Protein AF-A0A7X6VTI4-F1 (afdb_monomer)

pLDDT: mean 94.66, std 5.29, range [61.41, 98.19]

Secondary structure (DSSP, 8-state):
-EEEEEEEEEEEEEEEETTEEEEEEE-TTS-EEEEEEEGGGGGGGGG--TT-EEEEEEEEEEEEEEETTEEEEEEEEEEEEEEE--

Nearest PDB structures (foldseek):
  2dud-assembly1_B  TM=8.292E-01  e=1.901E-04  Homo sapiens
  2dud-assembly1_A  TM=8.348E-01  e=4.055E-04  Homo sapiens
  4dam-assembly1_B  TM=7.145E-01  e=2.118E-04  Streptomyces coelicolor
  6cqo-assembly3_D  TM=7.786E-01  e=8.192E-04  Saccharomyces cerevisiae S288C
  2fxq-assembly1_A-2  TM=6.680E-01  e=7.130E-03  Thermus aquaticus

Radius of gyration: 13.14 Å; Cα contacts (8 Å, |Δi|>4): 203; chains: 1; bounding box: 36×25×32 Å

Structure (mmCIF, N/CA/C/O backbone):
data_AF-A0A7X6VTI4-F1
#
_entry.id   AF-A0A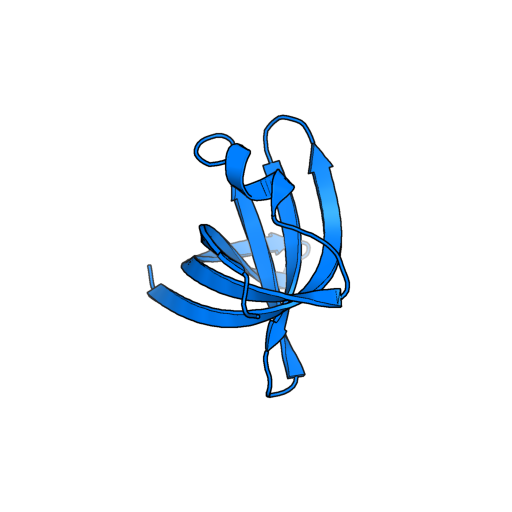7X6VTI4-F1
#
loop_
_atom_site.group_PDB
_atom_site.id
_atom_site.type_symbol
_atom_site.label_atom_id
_atom_site.label_alt_id
_atom_site.label_comp_id
_atom_site.label_asym_id
_atom_site.label_entity_id
_atom_site.label_seq_id
_atom_site.pdbx_PDB_ins_code
_atom_site.Cartn_x
_atom_site.Cartn_y
_atom_site.Cartn_z
_atom_site.occupancy
_atom_site.B_iso_or_equiv
_atom_site.auth_seq_id
_atom_site.auth_comp_id
_atom_site.auth_asym_id
_atom_site.auth_atom_id
_atom_site.pdbx_PDB_model_num
ATOM 1 N N . MET A 1 1 ? 3.005 -15.819 -5.344 1.00 68.25 1 MET A N 1
ATOM 2 C CA . MET A 1 1 ? 2.120 -14.762 -4.821 1.00 68.25 1 MET A CA 1
ATOM 3 C C . MET A 1 1 ? 1.897 -15.080 -3.360 1.00 68.25 1 MET A C 1
ATOM 5 O O . MET A 1 1 ? 1.448 -16.183 -3.072 1.00 68.25 1 MET A O 1
ATOM 9 N N . ILE A 1 2 ? 2.352 -14.205 -2.466 1.00 88.12 2 ILE A N 1
ATOM 10 C CA . ILE A 1 2 ? 2.269 -14.417 -1.016 1.00 88.12 2 ILE A CA 1
ATOM 11 C C . ILE A 1 2 ? 1.130 -13.541 -0.517 1.00 88.12 2 ILE A C 1
ATOM 13 O O . ILE A 1 2 ? 1.191 -12.330 -0.710 1.00 88.12 2 ILE A O 1
ATOM 17 N N . ASN A 1 3 ? 0.106 -14.151 0.075 1.00 92.69 3 ASN A N 1
ATOM 18 C CA . ASN A 1 3 ? -0.976 -13.412 0.715 1.00 92.69 3 ASN A CA 1
ATOM 19 C C . ASN A 1 3 ? -0.523 -12.972 2.103 1.00 92.69 3 ASN A C 1
ATOM 21 O O . ASN A 1 3 ? 0.142 -13.736 2.804 1.00 92.69 3 ASN A O 1
ATOM 25 N N . VAL A 1 4 ? -0.891 -11.758 2.485 1.00 93.12 4 VAL A N 1
ATOM 26 C CA . VAL A 1 4 ? -0.547 -11.177 3.780 1.00 93.12 4 VAL A CA 1
ATOM 27 C C . VAL A 1 4 ? -1.776 -10.567 4.434 1.00 93.12 4 VAL A C 1
ATOM 29 O O . VAL A 1 4 ? -2.681 -10.085 3.752 1.00 93.12 4 VAL A O 1
ATOM 32 N N . ASP A 1 5 ? -1.769 -10.609 5.759 1.00 95.62 5 ASP A N 1
ATOM 33 C CA . ASP A 1 5 ? -2.731 -9.988 6.659 1.00 95.62 5 ASP A CA 1
ATOM 34 C C . ASP A 1 5 ? -1.914 -9.415 7.816 1.00 95.62 5 ASP A C 1
ATOM 36 O O . ASP A 1 5 ? -1.290 -10.178 8.557 1.00 95.62 5 ASP A O 1
ATOM 40 N N . ILE A 1 6 ? -1.779 -8.090 7.873 1.00 94.88 6 ILE A N 1
ATOM 41 C CA . ILE A 1 6 ? -0.867 -7.429 8.812 1.00 94.88 6 ILE A CA 1
ATOM 42 C C . ILE A 1 6 ? -1.512 -6.206 9.451 1.00 94.88 6 ILE A C 1
ATOM 44 O O . ILE A 1 6 ? -2.240 -5.460 8.796 1.00 94.88 6 ILE A O 1
ATOM 48 N N . LYS A 1 7 ? -1.150 -5.955 10.710 1.00 96.62 7 LYS A N 1
ATOM 49 C CA . LYS A 1 7 ? -1.337 -4.666 11.370 1.00 96.62 7 LYS A CA 1
ATOM 50 C C . LYS A 1 7 ? -0.101 -3.796 11.133 1.00 96.62 7 LYS A C 1
ATOM 52 O O . LYS A 1 7 ? 1.027 -4.250 11.332 1.00 96.62 7 LYS A O 1
ATOM 57 N N . ALA A 1 8 ? -0.294 -2.560 10.685 1.00 97.25 8 ALA A N 1
ATOM 58 C CA . ALA A 1 8 ? 0.797 -1.629 10.421 1.00 97.25 8 ALA A CA 1
ATOM 59 C C . ALA A 1 8 ? 0.351 -0.169 10.553 1.00 97.25 8 ALA A C 1
ATOM 61 O O . ALA A 1 8 ? -0.830 0.157 10.450 1.00 97.25 8 ALA A O 1
ATOM 62 N N . ARG A 1 9 ? 1.317 0.729 10.738 1.00 97.69 9 ARG A N 1
ATOM 63 C CA . ARG A 1 9 ? 1.108 2.177 10.722 1.00 97.69 9 ARG A CA 1
ATOM 64 C C . ARG A 1 9 ? 1.447 2.737 9.348 1.00 97.69 9 ARG A C 1
ATOM 66 O O . ARG A 1 9 ? 2.520 2.454 8.824 1.00 97.69 9 ARG A O 1
ATOM 73 N N . ILE A 1 10 ? 0.593 3.576 8.774 1.00 97.88 10 ILE A N 1
ATOM 74 C CA . ILE A 1 10 ? 0.911 4.298 7.536 1.00 97.88 10 ILE A CA 1
ATOM 75 C C . ILE A 1 10 ? 1.994 5.327 7.858 1.00 97.88 10 ILE A C 1
ATOM 77 O O . ILE A 1 10 ? 1.763 6.271 8.610 1.00 97.88 10 ILE A O 1
ATOM 81 N N . LYS A 1 11 ? 3.191 5.134 7.310 1.00 98.00 11 LYS A N 1
ATOM 82 C CA . LYS A 1 11 ? 4.350 5.987 7.574 1.00 98.00 11 LYS A CA 1
ATOM 83 C C . LYS A 1 11 ? 4.334 7.237 6.698 1.00 98.00 11 LYS A C 1
ATOM 85 O O . LYS A 1 11 ? 4.497 8.332 7.221 1.00 98.00 11 LYS A O 1
ATOM 90 N N . GLU A 1 12 ? 4.137 7.060 5.395 1.00 97.94 12 GLU A N 1
ATOM 91 C CA . GLU A 1 12 ? 4.133 8.147 4.410 1.00 97.94 12 GLU A CA 1
ATOM 92 C C . GLU A 1 12 ? 3.276 7.794 3.190 1.00 97.94 12 GLU A C 1
ATOM 94 O O . GLU A 1 12 ? 3.173 6.625 2.801 1.00 97.94 12 GLU A O 1
ATOM 99 N N . ILE A 1 13 ? 2.687 8.811 2.561 1.00 98.19 13 ILE A N 1
ATOM 100 C CA . ILE A 1 13 ? 1.996 8.697 1.275 1.00 98.19 13 ILE A CA 1
ATOM 101 C C . ILE A 1 13 ? 2.946 9.184 0.183 1.00 98.19 13 ILE A C 1
ATOM 103 O O . IL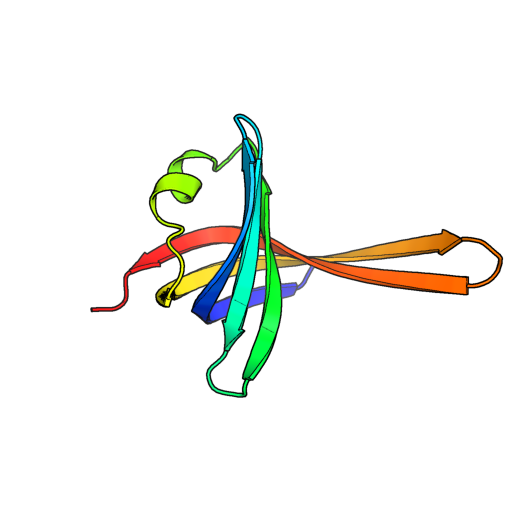E A 1 13 ? 3.153 10.380 -0.009 1.00 98.19 13 ILE A O 1
ATOM 107 N N . SER A 1 14 ? 3.513 8.248 -0.574 1.00 97.25 14 SER A N 1
ATOM 108 C CA . SER A 1 14 ? 4.457 8.569 -1.646 1.00 97.25 14 SER A CA 1
ATOM 109 C C . SER A 1 14 ? 3.761 9.125 -2.895 1.00 97.25 14 SER A C 1
ATOM 111 O O . SER A 1 14 ? 4.347 9.919 -3.629 1.00 97.25 14 SER A O 1
ATOM 113 N N . PHE A 1 15 ? 2.528 8.688 -3.179 1.00 96.88 15 PHE A N 1
ATOM 114 C CA . PHE A 1 15 ? 1.742 9.152 -4.325 1.00 96.88 15 PHE A CA 1
ATOM 115 C C . PHE A 1 15 ? 0.242 8.903 -4.128 1.00 96.88 15 PHE A C 1
ATOM 117 O O . PHE A 1 15 ? -0.171 7.814 -3.727 1.00 96.88 15 PHE A O 1
ATOM 124 N N . LEU A 1 16 ? -0.580 9.877 -4.518 1.00 96.62 16 LEU A N 1
ATOM 125 C CA . LEU A 1 16 ? -2.030 9.741 -4.614 1.00 96.62 16 LEU A CA 1
ATOM 126 C C . LEU A 1 16 ? -2.504 10.321 -5.949 1.00 96.62 16 LEU A C 1
ATOM 128 O O . LEU A 1 16 ? -2.345 11.512 -6.202 1.00 96.62 16 LEU A O 1
ATOM 132 N N . GLY A 1 17 ? -3.086 9.478 -6.796 1.00 94.88 17 GLY A N 1
ATOM 133 C CA . GLY A 1 17 ? -3.695 9.898 -8.054 1.00 94.88 17 GLY A CA 1
ATOM 134 C C . GLY A 1 17 ? -4.914 9.054 -8.403 1.00 94.88 17 GLY A C 1
ATOM 135 O O . GLY A 1 17 ? -5.247 8.105 -7.700 1.00 94.88 17 GLY A O 1
ATOM 136 N N . ASP A 1 18 ? -5.553 9.366 -9.528 1.00 94.00 18 ASP A N 1
ATOM 137 C CA . ASP A 1 18 ? -6.881 8.831 -9.870 1.00 94.00 18 ASP A CA 1
ATOM 138 C C . ASP A 1 18 ? -6.939 7.305 -10.050 1.00 94.00 18 ASP A C 1
ATOM 140 O O . ASP A 1 18 ? -7.991 6.692 -9.894 1.00 94.00 18 ASP A O 1
ATOM 144 N N . ASN A 1 19 ? -5.819 6.677 -10.422 1.00 96.38 19 ASN A N 1
ATOM 145 C CA . ASN A 1 19 ? -5.767 5.246 -10.746 1.00 96.38 19 ASN A CA 1
ATOM 146 C C . ASN A 1 19 ? -4.877 4.430 -9.802 1.00 96.38 19 ASN A C 1
ATOM 148 O O . ASN A 1 19 ? -4.814 3.207 -9.945 1.00 96.38 19 ASN A O 1
ATOM 152 N N . SER A 1 20 ? -4.148 5.082 -8.898 1.00 96.75 20 SER A N 1
ATOM 153 C CA . SER A 1 20 ? -3.298 4.381 -7.942 1.00 96.75 20 SER A CA 1
ATOM 154 C C . SER A 1 20 ? -2.939 5.251 -6.750 1.00 96.75 20 SER A C 1
ATOM 156 O O . SER A 1 20 ? -2.707 6.452 -6.895 1.00 96.75 20 SER A O 1
ATOM 158 N N . CYS A 1 21 ? -2.766 4.608 -5.602 1.00 97.94 21 CYS A N 1
ATOM 159 C CA . CYS A 1 21 ? -2.132 5.190 -4.428 1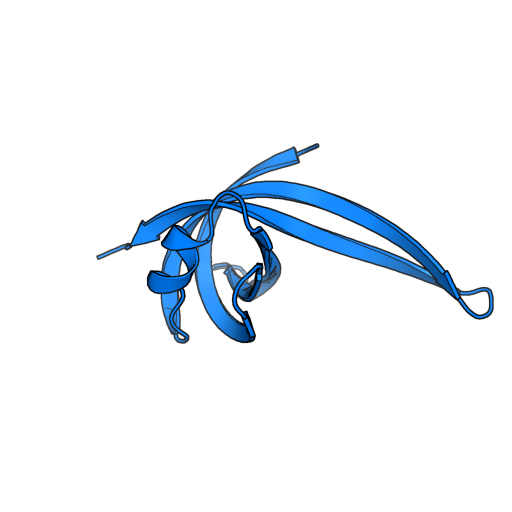.00 97.94 21 CYS A CA 1
ATOM 160 C C . CYS A 1 21 ? -0.900 4.350 -4.067 1.00 97.94 21 CYS A C 1
ATOM 162 O O . CYS A 1 21 ? -0.984 3.120 -4.044 1.00 97.94 21 CYS A O 1
ATOM 164 N N . LEU A 1 22 ? 0.243 5.000 -3.840 1.00 98.00 22 LEU A N 1
ATOM 165 C CA . LEU A 1 22 ? 1.436 4.387 -3.257 1.00 98.00 22 LEU A CA 1
ATOM 166 C C . LEU A 1 22 ? 1.689 5.006 -1.892 1.00 98.00 22 LEU A C 1
ATOM 168 O O . LEU A 1 22 ? 1.687 6.227 -1.736 1.00 98.00 22 LEU A O 1
ATOM 172 N N . PHE A 1 23 ? 1.959 4.145 -0.928 1.00 98.19 23 PHE A N 1
ATOM 173 C CA . PHE A 1 23 ? 2.250 4.537 0.438 1.00 98.19 23 PHE A CA 1
ATOM 174 C C . PHE A 1 23 ? 3.157 3.497 1.083 1.00 98.19 23 PHE A C 1
ATOM 176 O O . PHE A 1 23 ? 3.251 2.357 0.620 1.00 98.19 23 PHE A O 1
ATOM 183 N N . VAL A 1 24 ? 3.832 3.895 2.150 1.00 98.00 24 VAL A N 1
ATOM 184 C CA . VAL A 1 24 ? 4.688 3.016 2.941 1.00 98.00 24 VAL A CA 1
ATOM 185 C C . VAL A 1 24 ? 4.019 2.773 4.278 1.00 98.00 24 VAL A C 1
ATOM 187 O O . VAL A 1 24 ? 3.518 3.703 4.914 1.00 98.00 24 VAL A O 1
ATOM 190 N N . VAL A 1 25 ? 4.026 1.519 4.717 1.00 97.69 25 VAL A N 1
ATOM 191 C CA . VAL A 1 25 ? 3.607 1.145 6.068 1.00 97.69 25 VAL A CA 1
ATOM 192 C C . VAL A 1 25 ? 4.805 0.682 6.884 1.00 97.69 25 VAL A C 1
ATOM 194 O O . VAL A 1 25 ? 5.735 0.086 6.345 1.00 9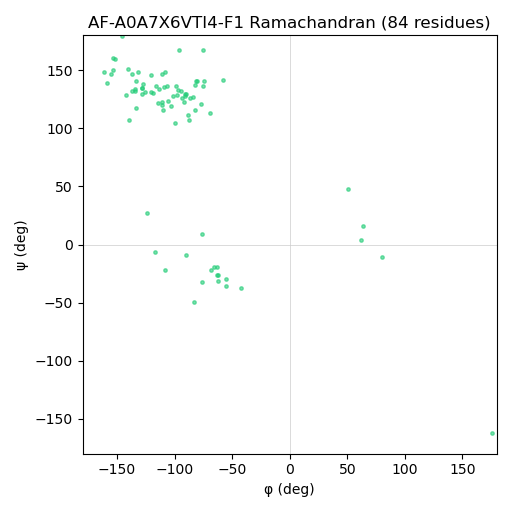7.69 25 VAL A O 1
ATOM 197 N N . GLU A 1 26 ? 4.766 0.951 8.182 1.00 97.75 26 GLU A N 1
ATOM 198 C CA . GLU A 1 26 ? 5.717 0.488 9.186 1.00 97.75 26 GLU A CA 1
ATOM 199 C C . GLU A 1 26 ? 5.014 -0.525 10.101 1.00 97.75 26 GLU A C 1
ATOM 201 O O . GLU A 1 26 ? 3.989 -0.222 10.712 1.00 97.75 26 GLU A O 1
ATOM 206 N N . THR A 1 27 ? 5.557 -1.736 10.183 1.00 95.44 27 THR A N 1
ATOM 207 C CA . THR A 1 27 ? 5.102 -2.782 11.119 1.00 95.44 27 THR A CA 1
ATOM 208 C C . THR A 1 27 ? 5.563 -2.496 12.554 1.00 95.44 27 THR A C 1
ATOM 210 O O . THR A 1 27 ? 6.447 -1.666 12.778 1.00 95.44 27 THR A O 1
ATOM 213 N N . GLU A 1 28 ? 5.021 -3.216 13.541 1.00 91.81 28 GLU A N 1
ATOM 214 C CA . GLU A 1 28 ? 5.458 -3.108 14.947 1.00 91.81 28 GLU A CA 1
ATOM 215 C C . GLU A 1 28 ? 6.968 -3.360 15.117 1.00 91.81 28 GLU A C 1
ATOM 217 O O . GLU A 1 28 ? 7.638 -2.663 15.879 1.00 91.81 28 GLU A O 1
ATOM 222 N N . GLU A 1 29 ? 7.530 -4.278 14.325 1.00 93.88 29 GLU A N 1
ATOM 223 C CA . GLU A 1 29 ? 8.964 -4.598 14.285 1.00 93.88 29 GLU A CA 1
ATOM 224 C C . GLU A 1 29 ? 9.818 -3.556 13.536 1.00 93.88 29 GLU A C 1
ATOM 226 O O . GLU A 1 29 ? 10.996 -3.792 13.277 1.00 93.88 29 GLU A O 1
ATOM 231 N N . LYS A 1 30 ? 9.250 -2.401 13.162 1.00 93.69 30 LYS A N 1
ATOM 232 C CA . LYS A 1 30 ? 9.922 -1.335 12.394 1.00 93.69 30 LYS A CA 1
ATOM 233 C C . LYS A 1 30 ? 10.358 -1.733 10.980 1.00 93.69 30 LYS A C 1
ATOM 235 O O . LYS A 1 30 ? 11.118 -1.006 10.346 1.00 93.69 30 LYS A O 1
ATOM 240 N N . ASN A 1 31 ? 9.833 -2.837 10.447 1.00 94.38 31 ASN A N 1
ATOM 241 C CA . ASN A 1 31 ? 9.979 -3.167 9.030 1.00 94.38 31 ASN A CA 1
ATOM 242 C C . ASN A 1 31 ? 9.066 -2.285 8.173 1.00 94.38 31 ASN A C 1
ATOM 244 O O . ASN A 1 31 ? 7.907 -2.065 8.536 1.00 94.38 31 ASN A O 1
ATOM 248 N N . GLU A 1 32 ? 9.570 -1.852 7.018 1.00 95.94 32 GLU A N 1
ATOM 249 C CA . GLU A 1 32 ? 8.847 -1.014 6.060 1.00 95.94 32 GLU A CA 1
ATOM 250 C C . GLU A 1 32 ? 8.420 -1.809 4.828 1.00 95.94 32 GLU A C 1
ATOM 252 O O . GLU A 1 32 ? 9.197 -2.580 4.261 1.00 95.94 32 GLU A O 1
ATOM 257 N N . LEU A 1 33 ? 7.181 -1.592 4.390 1.00 95.31 33 LEU A N 1
ATOM 258 C CA . LEU A 1 33 ? 6.622 -2.225 3.201 1.00 95.31 33 LEU A CA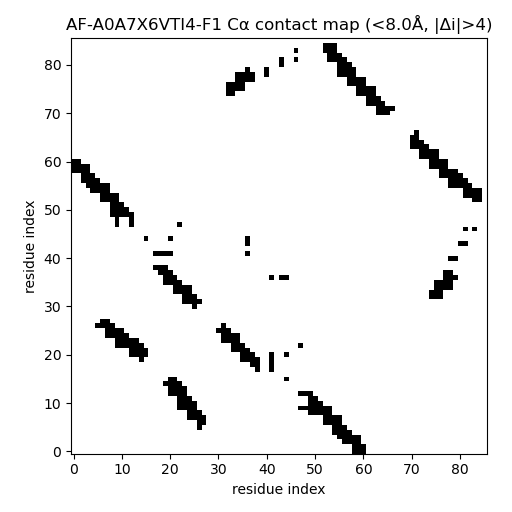 1
ATOM 259 C C . LEU A 1 33 ? 6.017 -1.175 2.277 1.00 95.31 33 LEU A C 1
ATOM 261 O O . LEU A 1 33 ? 5.185 -0.364 2.684 1.00 95.31 33 LEU A O 1
ATOM 265 N N . VAL A 1 34 ? 6.402 -1.240 1.003 1.00 96.69 34 VAL A N 1
ATOM 266 C CA . VAL A 1 34 ? 5.783 -0.436 -0.051 1.00 96.69 34 VAL A CA 1
ATOM 267 C C . VAL A 1 34 ? 4.449 -1.067 -0.414 1.00 96.69 34 VAL A C 1
ATOM 269 O O . VAL A 1 34 ? 4.396 -2.214 -0.863 1.00 96.69 34 VAL A O 1
ATOM 272 N N . CYS A 1 35 ? 3.380 -0.301 -0.254 1.00 97.62 35 CYS A N 1
ATOM 273 C CA . CYS A 1 35 ? 2.021 -0.698 -0.567 1.00 97.62 35 CYS A CA 1
ATOM 274 C C . CYS A 1 35 ? 1.524 0.036 -1.811 1.00 97.62 35 CYS A C 1
ATOM 276 O O . CYS A 1 35 ? 1.898 1.179 -2.084 1.00 97.62 35 CYS A O 1
ATOM 278 N N . THR A 1 36 ? 0.652 -0.621 -2.570 1.00 97.88 36 THR A N 1
ATOM 279 C CA . THR A 1 36 ? -0.060 0.002 -3.675 1.00 97.88 36 THR A CA 1
ATOM 280 C C . THR A 1 36 ? -1.525 -0.402 -3.685 1.00 97.88 36 THR A C 1
ATOM 282 O O . THR A 1 36 ? -1.871 -1.580 -3.595 1.00 97.88 36 THR A O 1
ATOM 285 N N . ILE A 1 37 ? -2.389 0.594 -3.832 1.00 97.88 37 ILE A N 1
ATOM 286 C CA . ILE A 1 37 ? -3.781 0.411 -4.226 1.00 97.88 37 ILE A CA 1
ATOM 287 C C . ILE A 1 37 ? -3.845 0.669 -5.724 1.00 97.88 37 ILE A C 1
ATOM 289 O O . ILE A 1 37 ? -3.350 1.687 -6.212 1.00 97.88 37 ILE A O 1
ATOM 293 N N . THR A 1 38 ? -4.436 -0.269 -6.457 1.00 96.50 38 THR A N 1
ATOM 294 C CA . THR A 1 38 ? -4.633 -0.148 -7.904 1.00 96.50 38 THR A CA 1
ATOM 295 C C . THR A 1 38 ? -6.030 0.367 -8.215 1.00 96.50 38 THR A C 1
ATOM 297 O O . THR A 1 38 ? -6.918 0.317 -7.367 1.00 96.50 38 THR A O 1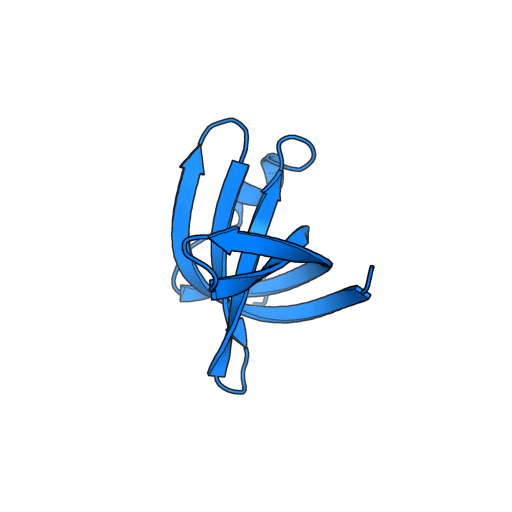
ATOM 300 N N . LYS A 1 39 ? -6.249 0.766 -9.473 1.00 96.19 39 LYS A N 1
ATOM 301 C CA . LYS A 1 39 ? -7.533 1.251 -9.997 1.00 96.19 39 LYS A CA 1
ATOM 302 C C . LYS A 1 39 ? -8.754 0.447 -9.534 1.00 96.19 39 LYS A C 1
ATOM 304 O O . LYS A 1 39 ? -9.807 1.029 -9.313 1.00 96.19 39 LYS A O 1
ATOM 309 N N . LYS A 1 40 ? -8.613 -0.877 -9.414 1.00 95.75 40 LYS A N 1
ATOM 310 C CA . LYS A 1 40 ? -9.699 -1.789 -9.037 1.00 95.75 40 LYS A CA 1
ATOM 311 C C . LYS A 1 40 ? -10.260 -1.513 -7.634 1.00 95.75 40 LYS A C 1
ATOM 313 O O . LYS A 1 40 ? -11.446 -1.740 -7.448 1.00 95.75 40 LYS A O 1
ATOM 318 N N . ASN A 1 41 ? -9.421 -1.036 -6.711 1.00 96.62 41 ASN A N 1
ATOM 319 C CA . ASN A 1 41 ? -9.751 -0.871 -5.293 1.00 96.62 41 ASN A CA 1
ATOM 320 C C . ASN A 1 41 ? -9.532 0.585 -4.823 1.00 96.62 41 ASN A C 1
ATOM 322 O O . ASN A 1 41 ? -9.172 0.826 -3.669 1.00 96.62 41 ASN A O 1
ATOM 326 N N . MET A 1 42 ? -9.634 1.576 -5.719 1.00 96.88 42 MET A N 1
ATOM 327 C CA . MET A 1 42 ? -9.269 2.970 -5.404 1.00 96.88 42 MET A CA 1
ATOM 328 C C . MET A 1 42 ? -10.124 3.615 -4.316 1.00 96.88 42 MET A C 1
ATOM 330 O O . MET A 1 42 ? -9.675 4.567 -3.683 1.00 96.88 42 MET A O 1
ATOM 334 N N . GLU A 1 43 ? -11.309 3.084 -4.036 1.00 95.88 43 GLU A N 1
ATOM 335 C CA . GLU A 1 43 ? -12.118 3.473 -2.885 1.00 95.88 43 GLU A CA 1
ATOM 336 C C . GLU A 1 43 ? -11.365 3.334 -1.551 1.00 95.88 43 GLU A C 1
ATOM 338 O O . GLU A 1 43 ? -11.593 4.139 -0.644 1.00 95.88 43 GLU A O 1
ATOM 343 N N . LEU A 1 44 ? -10.413 2.393 -1.456 1.00 96.75 44 LEU A N 1
ATOM 344 C CA . LEU A 1 44 ? -9.562 2.191 -0.280 1.00 96.75 44 LEU A CA 1
ATOM 345 C C . LEU A 1 44 ? -8.573 3.341 -0.055 1.00 96.75 44 LEU A C 1
ATOM 347 O O . LEU A 1 44 ? -8.119 3.534 1.071 1.00 96.75 44 LEU A O 1
ATOM 351 N N . ALA A 1 45 ? -8.243 4.130 -1.085 1.00 96.44 45 ALA A N 1
ATOM 352 C CA . ALA A 1 45 ? -7.287 5.233 -0.954 1.00 96.44 45 ALA A CA 1
ATOM 353 C C . ALA A 1 45 ? -7.770 6.301 0.044 1.00 96.44 45 ALA A C 1
ATOM 355 O O . ALA A 1 45 ? -6.957 6.948 0.696 1.00 96.44 45 ALA A O 1
ATOM 356 N N . ASN A 1 46 ? -9.088 6.425 0.240 1.00 94.06 46 ASN A N 1
ATOM 357 C CA . ASN A 1 46 ? -9.687 7.328 1.229 1.00 94.06 46 ASN A CA 1
ATOM 358 C C . ASN A 1 46 ? -9.368 6.940 2.687 1.00 94.06 46 ASN A C 1
ATOM 360 O O . ASN A 1 46 ? -9.504 7.766 3.593 1.00 94.06 46 ASN A O 1
ATOM 364 N N . LEU A 1 47 ? -8.965 5.687 2.917 1.00 95.00 47 LEU A N 1
ATOM 365 C CA . LEU A 1 47 ? -8.619 5.142 4.233 1.00 95.00 47 LEU A CA 1
ATOM 366 C C . LEU A 1 47 ? -7.127 5.317 4.560 1.00 95.00 47 LEU A C 1
ATOM 368 O O . LEU A 1 47 ? -6.710 5.073 5.696 1.00 95.00 47 LEU A O 1
ATOM 372 N N . VAL A 1 48 ? -6.325 5.743 3.577 1.00 96.06 48 VAL A N 1
ATOM 373 C CA . VAL A 1 48 ? -4.878 5.910 3.708 1.00 96.06 48 VAL A CA 1
ATOM 374 C C . VAL A 1 48 ? -4.569 7.307 4.245 1.00 96.06 48 VAL A C 1
ATOM 376 O O . VAL A 1 48 ? -4.695 8.301 3.534 1.00 96.06 48 VAL A O 1
ATOM 379 N N . LYS A 1 49 ? -4.154 7.388 5.512 1.00 96.31 49 LYS A N 1
ATOM 380 C CA . LYS A 1 49 ? -3.755 8.633 6.182 1.00 96.31 49 LYS A CA 1
ATOM 381 C C . LYS A 1 49 ? -2.463 8.420 6.960 1.00 96.31 49 LYS A C 1
ATOM 383 O O . LYS A 1 49 ? -2.355 7.453 7.706 1.00 96.31 49 LYS A O 1
ATOM 388 N N . GLU A 1 50 ? -1.497 9.317 6.795 1.00 97.38 50 GLU A N 1
ATOM 389 C CA . GLU A 1 50 ? -0.214 9.235 7.502 1.00 97.38 50 GLU A CA 1
ATOM 390 C C . GLU A 1 50 ? -0.397 9.221 9.025 1.00 97.38 50 GLU A C 1
ATOM 392 O O . GLU A 1 50 ? -1.261 9.899 9.579 1.00 97.38 50 GLU A O 1
ATOM 397 N N . GLY A 1 51 ? 0.422 8.420 9.703 1.00 96.56 51 GLY A N 1
ATOM 398 C CA . GLY A 1 51 ? 0.398 8.220 11.149 1.00 96.56 51 GLY A CA 1
ATOM 399 C C . GLY A 1 51 ? -0.668 7.244 11.654 1.00 96.56 51 GLY A C 1
ATOM 400 O O . GLY A 1 51 ? -0.599 6.849 12.814 1.00 96.56 51 GLY A O 1
ATOM 401 N N . GLN A 1 52 ? -1.616 6.829 10.815 1.00 95.06 52 GLN A N 1
ATOM 402 C CA . GLN A 1 52 ? -2.744 5.993 11.222 1.00 95.06 52 GLN A CA 1
ATOM 403 C C . GLN A 1 52 ? -2.370 4.508 11.301 1.00 95.06 52 GLN A C 1
ATOM 405 O O . G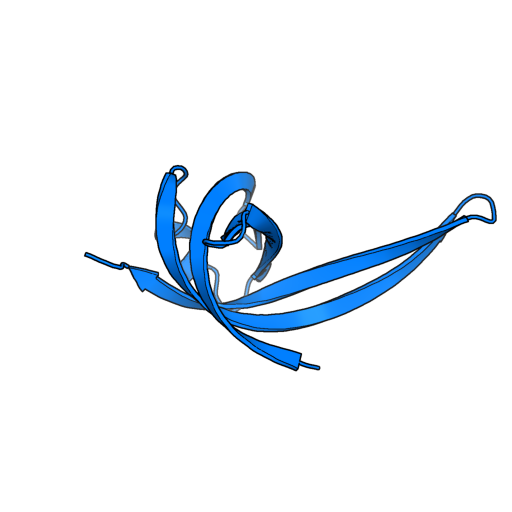LN A 1 52 ? -1.681 3.995 10.417 1.00 95.06 52 GLN A O 1
ATOM 410 N N . GLU A 1 53 ? -2.877 3.804 12.314 1.00 97.12 53 GLU A N 1
ATOM 411 C CA . GLU A 1 53 ? -2.824 2.340 12.376 1.00 97.12 53 GLU A CA 1
ATOM 412 C C . GLU A 1 53 ? -3.953 1.709 11.554 1.00 97.12 53 GLU A C 1
ATOM 414 O O . GLU A 1 53 ? -5.101 2.162 11.567 1.00 97.12 53 GLU A O 1
ATOM 419 N N . ILE A 1 54 ? -3.608 0.662 10.810 1.00 96.75 54 ILE A N 1
ATOM 420 C CA . ILE A 1 54 ? -4.525 -0.098 9.966 1.00 96.75 54 ILE A CA 1
ATOM 421 C C . ILE A 1 54 ? -4.216 -1.590 10.041 1.00 96.75 54 ILE A C 1
ATOM 423 O O . ILE A 1 54 ? -3.065 -1.997 10.201 1.00 96.75 54 ILE A O 1
ATOM 427 N N . GLU A 1 55 ? -5.245 -2.401 9.845 1.00 97.06 55 GLU A N 1
ATOM 428 C CA . GLU A 1 55 ? -5.099 -3.773 9.375 1.00 97.06 55 GLU A CA 1
ATOM 429 C C . GLU A 1 55 ? -5.265 -3.788 7.860 1.00 97.06 55 GLU A C 1
ATOM 431 O O . GLU A 1 55 ? -6.197 -3.190 7.314 1.00 97.06 55 GLU A O 1
ATOM 436 N N . LEU A 1 56 ? -4.354 -4.452 7.159 1.00 95.88 56 LEU A N 1
ATOM 437 C CA . LEU A 1 56 ? -4.358 -4.508 5.706 1.00 95.88 56 LEU A CA 1
ATOM 438 C C . LEU A 1 56 ? -4.141 -5.930 5.207 1.00 95.88 56 LEU A C 1
ATOM 440 O O . LEU A 1 56 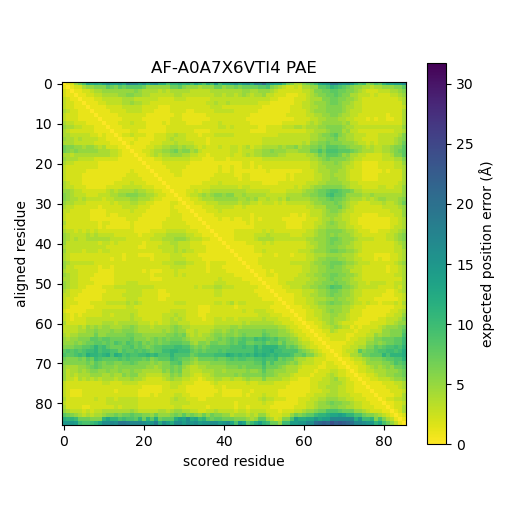? -3.319 -6.685 5.730 1.00 95.88 56 LEU A O 1
ATOM 444 N N . LYS A 1 57 ? -4.872 -6.264 4.144 1.00 97.44 57 LYS A N 1
ATOM 445 C CA . LYS A 1 57 ? -4.773 -7.545 3.447 1.00 97.44 57 LYS A CA 1
ATOM 446 C C . LYS A 1 57 ? -4.401 -7.318 2.004 1.00 97.44 57 LYS A C 1
ATOM 448 O O . LYS A 1 57 ? -4.826 -6.339 1.385 1.00 97.44 57 LYS A O 1
ATOM 453 N N . GLY A 1 58 ? -3.637 -8.246 1.460 1.00 97.00 58 GLY A N 1
ATOM 454 C CA . GLY A 1 58 ? -3.230 -8.154 0.076 1.00 97.00 58 GLY A CA 1
ATOM 455 C C . GLY A 1 58 ? -2.270 -9.243 -0.339 1.00 97.00 58 GLY A C 1
ATOM 456 O O . GLY A 1 58 ? -2.101 -10.256 0.342 1.00 97.00 58 GLY A O 1
ATOM 457 N N . SER A 1 59 ? -1.600 -8.997 -1.457 1.00 96.62 59 SER A N 1
ATOM 458 C CA . SER A 1 59 ? -0.598 -9.904 -1.996 1.00 96.62 59 SER A CA 1
ATOM 459 C C . SER A 1 59 ? 0.717 -9.195 -2.302 1.00 96.62 59 SER A C 1
ATOM 461 O O . SER A 1 59 ? 0.755 -8.120 -2.900 1.00 96.62 59 SER A O 1
ATOM 463 N N . ILE A 1 60 ? 1.830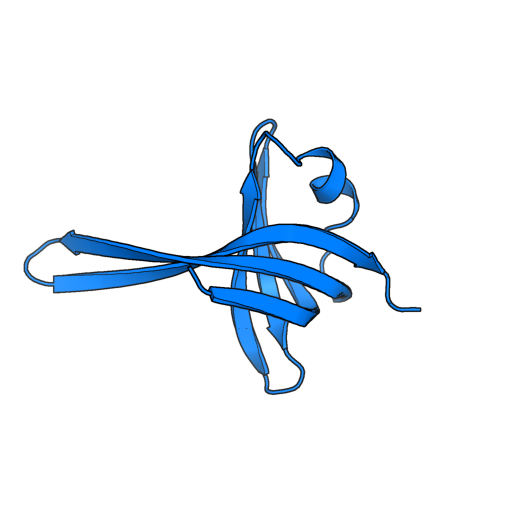 -9.807 -1.897 1.00 95.31 60 ILE A N 1
ATOM 464 C CA . ILE A 1 60 ? 3.166 -9.317 -2.237 1.00 95.31 60 ILE A CA 1
ATOM 465 C C . ILE A 1 60 ? 3.552 -9.846 -3.617 1.00 95.31 60 ILE A C 1
ATOM 467 O O . ILE A 1 60 ? 3.548 -11.060 -3.873 1.00 95.31 60 ILE A O 1
ATOM 471 N N . MET A 1 61 ? 3.941 -8.918 -4.489 1.00 93.69 61 MET A N 1
ATOM 472 C CA . MET A 1 61 ? 4.569 -9.200 -5.773 1.00 93.69 61 MET A CA 1
ATOM 473 C C . MET A 1 61 ? 5.988 -8.638 -5.791 1.00 93.69 61 MET A C 1
ATOM 475 O O . MET A 1 61 ? 6.229 -7.507 -5.373 1.00 93.69 61 MET A O 1
ATOM 479 N N . ALA A 1 62 ? 6.922 -9.438 -6.302 1.00 91.31 62 ALA A N 1
ATOM 480 C CA . ALA A 1 62 ? 8.303 -9.034 -6.508 1.00 91.31 62 ALA A CA 1
ATOM 481 C C . ALA A 1 62 ? 8.523 -8.706 -7.985 1.00 91.31 62 ALA A C 1
ATOM 483 O O . ALA A 1 62 ? 8.247 -9.528 -8.862 1.00 91.31 62 ALA A O 1
ATOM 484 N N . TYR A 1 63 ? 9.061 -7.523 -8.259 1.00 91.00 63 TYR A N 1
ATOM 485 C CA . TYR A 1 63 ? 9.473 -7.113 -9.594 1.00 91.00 63 TYR A CA 1
ATOM 486 C C . TYR A 1 63 ? 10.986 -7.019 -9.658 1.00 91.00 63 TYR A C 1
ATOM 488 O O . TYR A 1 63 ? 11.605 -6.225 -8.952 1.00 91.00 63 TYR A O 1
ATOM 496 N N . ARG A 1 64 ? 11.574 -7.813 -10.550 1.00 91.81 64 ARG A N 1
ATOM 497 C CA . ARG A 1 64 ? 12.999 -7.770 -10.866 1.00 91.81 64 ARG A CA 1
ATOM 498 C C . ARG A 1 64 ? 13.234 -6.798 -12.018 1.00 91.81 64 ARG A C 1
ATOM 500 O O . ARG A 1 64 ? 12.607 -6.922 -13.070 1.00 91.81 64 ARG A O 1
ATOM 507 N N . ARG A 1 65 ? 14.155 -5.853 -11.850 1.00 93.50 65 ARG A N 1
ATOM 508 C CA . ARG A 1 65 ? 14.633 -4.955 -12.911 1.00 93.50 65 ARG A CA 1
ATOM 509 C C . ARG A 1 65 ? 16.153 -4.983 -12.958 1.00 93.50 65 ARG A C 1
ATOM 511 O O . ARG A 1 65 ? 16.804 -4.885 -11.925 1.00 93.50 65 ARG A O 1
ATOM 518 N N . VAL A 1 66 ? 16.718 -5.078 -14.157 1.00 94.31 66 VAL A N 1
ATOM 519 C CA . VAL A 1 66 ? 18.168 -4.987 -14.375 1.00 94.31 66 VAL A CA 1
ATOM 520 C C . VAL A 1 66 ? 18.473 -3.624 -14.987 1.00 94.31 66 VAL A C 1
ATOM 522 O O . VAL A 1 66 ? 17.899 -3.268 -16.016 1.00 94.31 66 VAL A O 1
ATOM 525 N N . LYS A 1 67 ? 19.348 -2.842 -14.350 1.00 93.75 67 LYS A N 1
ATOM 526 C CA . LYS A 1 67 ? 19.778 -1.522 -14.830 1.00 93.75 67 LYS A CA 1
ATOM 527 C C . LYS A 1 67 ? 21.260 -1.330 -14.534 1.00 93.75 67 LYS A C 1
ATOM 529 O O . LYS A 1 67 ? 21.670 -1.488 -13.390 1.00 93.75 67 LYS A O 1
ATOM 534 N N . ASN A 1 68 ? 22.047 -0.951 -15.543 1.00 93.44 68 ASN A N 1
ATOM 535 C CA . ASN A 1 68 ? 23.499 -0.748 -15.425 1.00 93.44 68 ASN A CA 1
ATOM 536 C C . ASN A 1 68 ? 24.205 -1.950 -14.765 1.00 93.44 68 ASN A C 1
ATOM 538 O O . ASN A 1 68 ? 24.936 -1.771 -13.796 1.00 93.44 68 ASN A O 1
ATOM 542 N N . GLU A 1 69 ? 23.891 -3.169 -15.225 1.00 94.31 69 GLU A N 1
ATOM 543 C CA . GLU A 1 69 ? 24.423 -4.442 -14.690 1.00 94.31 69 GLU A CA 1
ATOM 544 C C . GLU A 1 69 ? 24.083 -4.730 -13.217 1.00 94.31 69 GLU A C 1
ATOM 546 O O . GLU A 1 69 ? 24.488 -5.753 -12.671 1.00 94.31 69 GLU A O 1
ATOM 551 N N . ARG A 1 70 ? 23.290 -3.870 -12.570 1.00 94.50 70 ARG A N 1
ATOM 552 C CA . ARG A 1 70 ? 22.781 -4.087 -11.218 1.00 94.50 70 ARG A CA 1
ATOM 553 C C . ARG A 1 70 ? 21.361 -4.614 -11.267 1.00 94.50 70 ARG A C 1
ATOM 555 O O . ARG A 1 70 ? 20.511 -4.129 -12.020 1.00 94.50 70 ARG A O 1
ATOM 562 N N . GLU A 1 71 ? 21.114 -5.608 -10.431 1.00 94.00 71 GLU A N 1
ATOM 563 C CA . GLU A 1 71 ? 19.795 -6.171 -10.214 1.00 94.00 71 GLU A CA 1
ATOM 564 C C . GLU A 1 71 ? 19.093 -5.442 -9.069 1.00 94.00 71 GLU A C 1
ATOM 566 O O . GLU A 1 71 ? 19.646 -5.274 -7.984 1.00 94.00 71 GLU A O 1
ATOM 571 N N . TYR A 1 72 ? 17.862 -5.016 -9.325 1.00 93.56 72 TYR A N 1
ATOM 572 C CA . TYR A 1 72 ? 16.978 -4.393 -8.354 1.00 93.56 72 TYR A CA 1
ATOM 573 C C . TYR A 1 72 ? 15.736 -5.260 -8.205 1.00 93.56 72 TYR A C 1
ATOM 575 O O . TYR A 1 72 ? 15.100 -5.619 -9.199 1.00 93.56 72 TYR A O 1
ATOM 583 N N . ILE A 1 73 ? 15.381 -5.570 -6.963 1.00 91.25 73 ILE A N 1
ATOM 584 C CA . ILE A 1 73 ? 14.142 -6.266 -6.629 1.00 91.25 73 ILE A CA 1
ATOM 585 C C . ILE A 1 73 ? 13.280 -5.296 -5.835 1.00 91.25 73 ILE A C 1
ATOM 587 O O . ILE A 1 73 ? 13.699 -4.788 -4.797 1.00 91.25 73 ILE A O 1
ATOM 591 N N . THR A 1 74 ? 12.078 -5.030 -6.333 1.00 89.06 74 THR A N 1
ATOM 592 C CA . THR A 1 74 ? 11.072 -4.247 -5.617 1.00 89.06 74 THR A CA 1
ATOM 593 C C . THR A 1 74 ? 9.952 -5.179 -5.199 1.00 89.06 74 THR A C 1
ATOM 595 O O . THR A 1 74 ? 9.269 -5.744 -6.052 1.00 89.06 74 THR A O 1
ATOM 598 N N . ASN A 1 75 ? 9.772 -5.332 -3.891 1.00 92.50 75 ASN A N 1
ATOM 599 C CA . ASN A 1 75 ? 8.622 -6.023 -3.328 1.00 92.50 75 ASN A CA 1
ATOM 600 C C . ASN A 1 75 ? 7.533 -4.987 -3.063 1.00 92.50 75 ASN A C 1
ATOM 602 O O . ASN A 1 75 ? 7.768 -4.008 -2.357 1.00 92.50 75 ASN A O 1
ATOM 606 N N . THR A 1 76 ? 6.360 -5.192 -3.650 1.00 95.25 76 THR A N 1
ATOM 607 C CA . THR A 1 76 ? 5.214 -4.300 -3.485 1.00 95.25 76 THR A CA 1
ATOM 608 C C . THR A 1 76 ? 4.016 -5.105 -3.025 1.00 95.25 76 THR A C 1
ATOM 610 O O . THR A 1 76 ? 3.695 -6.145 -3.605 1.00 95.25 76 THR A O 1
ATOM 613 N N . LEU A 1 77 ? 3.363 -4.612 -1.980 1.00 96.62 77 LEU A N 1
ATOM 614 C CA . LEU A 1 77 ? 2.133 -5.159 -1.446 1.00 96.62 77 LEU A CA 1
ATOM 615 C C . LEU A 1 77 ? 0.930 -4.534 -2.155 1.00 96.62 77 LEU A C 1
ATOM 617 O O . LEU A 1 77 ? 0.648 -3.351 -1.995 1.00 96.62 77 LEU A O 1
ATOM 621 N N . TYR A 1 78 ? 0.229 -5.336 -2.945 1.00 97.25 78 TYR A N 1
ATOM 622 C CA . TYR A 1 78 ? -1.012 -4.960 -3.610 1.00 97.25 78 TYR A CA 1
ATOM 623 C C . TYR A 1 78 ? -2.163 -5.123 -2.635 1.00 97.25 78 TYR A C 1
ATOM 625 O O . TYR A 1 78 ? -2.430 -6.233 -2.181 1.00 97.25 78 TYR A O 1
ATOM 633 N N . VAL A 1 79 ? -2.802 -4.010 -2.297 1.00 97.69 79 VAL A N 1
ATOM 634 C CA . VAL A 1 79 ? -3.789 -3.945 -1.223 1.00 97.69 79 VAL A CA 1
ATOM 635 C C . VAL A 1 79 ? -5.173 -4.316 -1.744 1.00 97.69 79 VAL A C 1
ATOM 637 O O . VAL A 1 79 ? -5.685 -3.710 -2.691 1.00 97.69 79 VAL A O 1
ATOM 640 N N . ASP A 1 80 ? -5.778 -5.293 -1.078 1.00 97.12 80 ASP A N 1
ATOM 641 C CA . ASP A 1 80 ? -7.121 -5.805 -1.354 1.00 97.12 80 ASP A CA 1
ATOM 642 C C . ASP A 1 80 ? -8.137 -5.389 -0.278 1.00 97.12 80 ASP A C 1
ATOM 644 O O . ASP A 1 80 ? -9.334 -5.368 -0.547 1.00 97.12 80 ASP A O 1
ATOM 648 N N . SER A 1 81 ? -7.682 -5.045 0.933 1.00 97.19 81 SER A N 1
ATOM 649 C CA . SER A 1 81 ? -8.540 -4.572 2.028 1.00 97.19 81 SER A CA 1
ATOM 650 C C . SER A 1 81 ? -7.756 -3.709 3.013 1.00 97.19 81 SER A C 1
ATOM 652 O O . SER A 1 81 ? -6.586 -3.987 3.276 1.00 97.19 81 SER A O 1
ATOM 654 N N . ILE A 1 82 ? -8.428 -2.715 3.602 1.00 97.00 82 ILE A N 1
ATOM 655 C CA . ILE A 1 82 ? -7.940 -1.896 4.722 1.00 97.00 82 ILE A CA 1
ATOM 656 C C . ILE A 1 82 ? -9.059 -1.785 5.761 1.00 97.00 82 ILE A C 1
ATOM 658 O O . ILE A 1 82 ? -10.204 -1.512 5.403 1.00 97.00 82 ILE A O 1
ATOM 662 N N . ILE A 1 83 ? -8.725 -1.980 7.034 1.00 95.19 83 ILE A N 1
ATOM 663 C CA . ILE A 1 83 ? -9.613 -1.799 8.186 1.00 95.19 83 ILE A CA 1
ATOM 664 C C . ILE A 1 83 ? -8.906 -0.872 9.183 1.00 95.19 83 ILE A C 1
ATOM 666 O O . ILE A 1 83 ? -7.701 -0.990 9.402 1.00 95.19 83 ILE A O 1
ATOM 670 N N . HIS A 1 84 ? -9.643 0.073 9.768 1.00 88.31 84 HIS A N 1
ATOM 671 C CA . HIS A 1 84 ? -9.115 0.930 10.828 1.00 88.31 84 HIS A CA 1
ATOM 672 C C . HIS A 1 84 ? -9.018 0.155 12.138 1.00 88.31 84 HIS A C 1
ATOM 674 O O . HIS A 1 84 ? -9.957 -0.549 12.507 1.00 88.31 84 HIS A O 1
ATOM 680 N N . VAL A 1 85 ? -7.902 0.327 12.839 1.00 84.00 85 VAL A N 1
ATOM 681 C CA . VAL A 1 85 ? -7.765 -0.141 14.218 1.00 84.00 85 VAL A CA 1
ATOM 682 C C . VAL A 1 85 ? -8.141 1.026 15.131 1.00 84.00 85 VAL A C 1
ATOM 684 O O . VAL A 1 85 ? -7.631 2.130 14.932 1.00 84.00 85 VAL A O 1
ATOM 687 N N . GLU A 1 86 ? -9.085 0.796 16.048 1.00 61.41 86 GLU A N 1
ATOM 688 C CA . GLU A 1 86 ? -9.477 1.761 17.093 1.00 61.41 86 GLU A CA 1
ATOM 689 C C . GLU A 1 86 ? -8.368 1.981 18.130 1.00 61.41 86 GLU A C 1
ATOM 691 O O . GLU A 1 86 ? -7.659 1.003 18.467 1.00 61.41 86 GLU A O 1
#

Solvent-accessible surface area (backbone atoms only — not comparable to full-atom values): 4875 Å² total; per-residue (Å²): 127,47,76,48,77,46,65,31,28,28,64,42,76,78,42,81,56,98,54,40,32,33,31,34,32,33,33,92,87,70,48,77,44,46,34,32,33,45,58,93,46,48,79,56,53,80,75,66,49,67,74,39,53,31,37,39,29,32,35,43,45,76,46,80,47,80,56,94,96,39,81,44,79,47,65,36,32,42,48,76,47,79,44,81,60,133

Foldseek 3Di:
DDKDKAKWAFAAWPDDDQAKTWTWTAHPVRDIAIEMEGNVPNVCVVVRDHGFIKIWIFDWDWDWDADPNDIDIHIYGYTPDIDGDD

Sequence (86 aa):
MINVDIKARIKEISFLGDNSCLFVVETEEKNELVCTITKKNMELANLVKEGQEIELKGSIMAYRRVKNEREYITNTLYVDSIIHVE

Mean predicted aligned error: 3.41 Å